Protein AF-0000000083568226 (afdb_homodimer)

Secondary structure (DSSP, 8-state):
--HHHHHHHHHHHHHHHHSEEEHHHHHHHTT--GGGHHHHHHHHHHHHHTTSEE-SSTT--EEEE-HHHHHHB---HHHHHHHH-/--HHHHHHHHHHHHHHHHSEEEHHHHHHHTT--GGGHHHHHHHHHHHHHTTSEE-SSTT--EEEE-HHHHHHB---HHHHHHHT-

Solvent-accessible surface area (backbone atoms only — not comparable to full-atom values): 9226 Å² total; per-residue (Å²): 132,54,70,66,59,51,48,55,52,49,51,55,50,38,38,47,71,43,21,37,48,39,67,65,56,50,31,59,74,65,71,52,56,80,88,49,44,64,60,52,51,53,50,50,49,45,39,30,75,68,24,40,28,34,54,92,41,94,82,48,65,50,40,28,64,12,71,46,28,61,63,45,35,44,54,51,69,66,33,51,56,58,44,70,106,133,54,70,65,58,51,47,54,52,49,52,54,51,38,38,46,71,43,22,35,48,40,68,65,57,52,30,60,74,66,69,53,56,79,89,48,44,62,59,53,52,52,50,53,48,43,38,30,75,69,23,40,27,32,53,93,42,94,82,49,65,48,39,28,64,12,71,45,29,60,63,45,34,44,52,52,68,66,33,51,58,59,44,72,108

Organism: NCBI:txid148449

Foldseek 3Di:
DDPLVL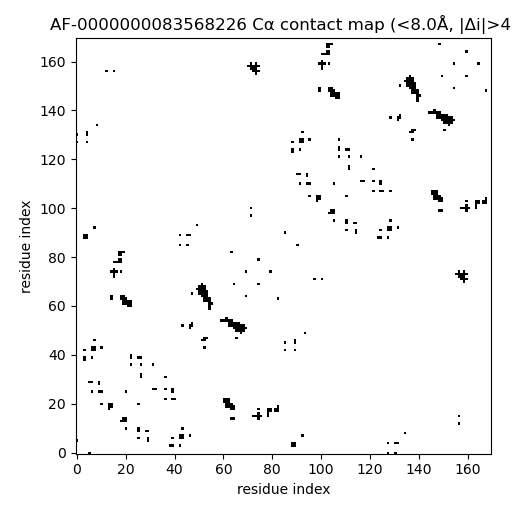LVVLVLVCCQVQQKDFLVVSCVVVVHDPVCSVVSVVSVVVCVVVFQWDDPDPPGRMIGGGPVVVVPPDHDPVSNVRSVD/DDPLVLLVVLVLVCCQVQQKDFLVVSCVVVVHDPVCSVVSVVSVVVCVVVFQWDDPDPPDRMIGGGPVVVVPPDHDPVSNVRSVD

InterPro domains:
  IPR005650 BlaI transcriptional regulatory family [PF03965] (12-59)
  IPR036388 Winged helix-like DNA-binding domain superfamily [G3DSA:1.10.10.10] (3-74)
  IPR036390 Winged helix DNA-binding domain superfamily [SSF46785] (13-73)

Nearest PDB structures (foldseek):
  1xmk-assembly1_A  TM=7.631E-01  e=4.295E-03  Homo sapiens
  4evi-assembly1_B  TM=6.417E-01  e=1.244E-02  Linum nodiflorum
  4evi-assembly1_A  TM=6.409E-01  e=1.981E-02  Linum nodiflorum
  1ub9-assembly1_A-2  TM=6.155E-01  e=2.585E-02  Pyrococcus horikoshii OT3
  7t8l-assembly1_B  TM=5.443E-01  e=1.069E+00  Acinetobacter sp. NEB 394

Radius of gyration: 15.69 Å; Cα contacts (8 Å, |Δi|>4): 252; chains: 2; bounding box: 35×37×38 Å

Sequence (170 aa):
MTMRDQIWNAALEQLVAKGKFKAAEVMDELDLSERQRQTVRRTLRQLEEQGWLSRESKQSGIWRLGKKGRMLLNVSEDTIDESREMTMRDQIWNAALEQLVAKGKFKAAEVMDELDLSERQRQTVRRTLRQLEEQGWLSRESKQSGIWRLGKKGRMLLNVSEDTIDESRE

Structure (mmCIF, N/CA/C/O backbone):
data_AF-0000000083568226-model_v1
#
loop_
_entity.id
_entity.type
_entity.pdbx_description
1 polymer 'Penicillinase repressor'
#
loop_
_atom_site.group_PDB
_atom_site.id
_atom_site.type_symbol
_atom_site.label_atom_id
_atom_site.label_alt_id
_atom_site.label_comp_id
_atom_site.label_asym_id
_atom_site.label_entity_id
_atom_site.label_seq_id
_atom_site.pdbx_PDB_ins_code
_atom_site.Cartn_x
_atom_site.Cartn_y
_atom_site.Cartn_z
_atom_site.occupancy
_atom_site.B_iso_or_equiv
_atom_site.auth_seq_id
_atom_site.auth_comp_id
_atom_site.auth_asym_id
_atom_site.auth_atom_id
_atom_site.pdbx_PDB_model_num
ATOM 1 N N . MET A 1 1 ? -11.18 -1.433 9.531 1 80.62 1 MET A N 1
ATOM 2 C CA . MET A 1 1 ? -10.305 -1.96 8.484 1 80.62 1 MET A CA 1
ATOM 3 C C . MET A 1 1 ? -11.109 -2.738 7.445 1 80.62 1 MET A C 1
ATOM 5 O O . MET A 1 1 ? -11.992 -3.52 7.797 1 80.62 1 MET A O 1
ATOM 9 N N . THR A 1 2 ? -10.766 -2.391 6.09 1 91.38 2 THR A N 1
ATOM 10 C CA . THR A 1 2 ? -11.5 -3.07 5.031 1 91.38 2 THR A CA 1
ATOM 11 C C . THR A 1 2 ? -10.672 -4.211 4.445 1 91.38 2 THR A C 1
ATOM 13 O O . THR A 1 2 ? -9.469 -4.301 4.688 1 91.38 2 THR A O 1
ATOM 16 N N . MET A 1 3 ? -11.367 -5.051 3.75 1 93.75 3 MET A N 1
ATOM 17 C CA . MET A 1 3 ? -10.695 -6.164 3.088 1 93.75 3 MET A CA 1
ATOM 18 C C . MET A 1 3 ? -9.648 -5.66 2.096 1 93.75 3 MET A C 1
ATOM 20 O O . MET A 1 3 ? -8.555 -6.223 2.002 1 93.75 3 MET A O 1
ATOM 24 N N . ARG A 1 4 ? -9.992 -4.629 1.415 1 95 4 ARG A N 1
ATOM 25 C CA . ARG A 1 4 ? -9.062 -4.082 0.427 1 95 4 ARG A CA 1
ATOM 26 C C . ARG A 1 4 ? -7.789 -3.578 1.092 1 95 4 ARG A C 1
ATOM 28 O O . ARG A 1 4 ? -6.691 -3.771 0.565 1 95 4 ARG A O 1
ATOM 35 N N . ASP A 1 5 ? -7.922 -2.967 2.223 1 96.25 5 ASP A N 1
ATOM 36 C CA . ASP A 1 5 ? -6.746 -2.533 2.971 1 96.25 5 ASP A CA 1
ATOM 37 C C . ASP A 1 5 ? -5.859 -3.721 3.336 1 96.25 5 ASP A C 1
ATOM 39 O O . ASP A 1 5 ? -4.629 -3.629 3.266 1 96.25 5 ASP A O 1
ATOM 43 N N . GLN A 1 6 ? -6.5 -4.773 3.742 1 97.69 6 GLN A N 1
ATOM 44 C CA . GLN A 1 6 ? -5.762 -5.977 4.117 1 97.69 6 GLN A CA 1
ATOM 45 C C . GLN A 1 6 ? -5.055 -6.59 2.912 1 97.69 6 GLN A C 1
ATOM 47 O O . GLN A 1 6 ? -3.938 -7.094 3.031 1 97.69 6 GLN A O 1
ATOM 52 N N . ILE A 1 7 ? -5.688 -6.527 1.825 1 98 7 ILE A N 1
ATOM 53 C CA . ILE A 1 7 ? -5.113 -7.078 0.603 1 98 7 ILE A CA 1
ATOM 54 C C . ILE A 1 7 ? -3.902 -6.25 0.182 1 98 7 ILE A C 1
ATOM 56 O O . ILE A 1 7 ? -2.855 -6.801 -0.166 1 98 7 ILE A O 1
ATOM 60 N N . TRP A 1 8 ? -4.004 -4.918 0.186 1 98.44 8 TRP A N 1
ATOM 61 C CA . TRP A 1 8 ? -2.863 -4.047 -0.074 1 98.44 8 TRP A CA 1
ATOM 62 C C . TRP A 1 8 ? -1.68 -4.414 0.814 1 98.44 8 TRP A C 1
ATOM 64 O O . TRP A 1 8 ? -0.566 -4.617 0.323 1 98.44 8 TRP A O 1
ATOM 74 N N . ASN A 1 9 ? -1.97 -4.547 2.088 1 98.38 9 ASN A N 1
ATOM 75 C CA . ASN A 1 9 ? -0.94 -4.863 3.072 1 98.38 9 ASN A CA 1
ATOM 76 C C . ASN A 1 9 ? -0.261 -6.195 2.764 1 98.38 9 ASN A C 1
ATOM 78 O O . ASN A 1 9 ? 0.966 -6.266 2.686 1 98.38 9 ASN A O 1
ATOM 82 N N . ALA A 1 10 ? -1.038 -7.191 2.584 1 98.62 10 ALA A N 1
ATOM 83 C CA . ALA A 1 10 ? -0.518 -8.539 2.348 1 98.62 10 ALA A CA 1
ATOM 84 C C . ALA A 1 10 ? 0.265 -8.602 1.04 1 98.62 10 ALA A C 1
ATOM 86 O O . ALA A 1 10 ? 1.327 -9.227 0.976 1 98.62 10 ALA A O 1
ATOM 87 N N . ALA A 1 11 ? -0.25 -7.949 -0.002 1 98.62 11 ALA A N 1
ATOM 88 C CA . ALA A 1 11 ? 0.388 -7.98 -1.315 1 98.62 11 ALA A CA 1
ATOM 89 C C . ALA A 1 11 ? 1.779 -7.355 -1.263 1 98.62 11 ALA A C 1
ATOM 91 O O . ALA A 1 11 ? 2.746 -7.938 -1.761 1 98.62 11 ALA A O 1
ATOM 92 N N . LEU A 1 12 ? 1.874 -6.176 -0.606 1 98.69 12 LEU A N 1
ATOM 93 C CA . LEU A 1 12 ? 3.154 -5.473 -0.562 1 98.69 12 LEU A CA 1
ATOM 94 C C . LEU A 1 12 ? 4.148 -6.215 0.325 1 98.69 12 LEU A C 1
ATOM 96 O O . LEU A 1 12 ? 5.344 -6.25 0.029 1 98.69 12 LEU A O 1
ATOM 100 N N . GLU A 1 13 ? 3.633 -6.844 1.376 1 98.5 13 GLU A N 1
ATOM 101 C CA . GLU A 1 13 ? 4.492 -7.672 2.219 1 98.5 13 GLU A CA 1
ATOM 102 C C . GLU A 1 13 ? 5.062 -8.852 1.438 1 98.5 13 GLU A C 1
ATOM 104 O O . GLU A 1 13 ? 6.258 -9.141 1.529 1 98.5 13 GLU A O 1
ATOM 109 N N . GLN A 1 14 ? 4.246 -9.5 0.68 1 98 14 GLN A N 1
ATOM 110 C CA . GLN A 1 14 ? 4.684 -10.648 -0.104 1 98 14 GLN A CA 1
ATOM 111 C C . GLN A 1 14 ? 5.691 -10.234 -1.173 1 98 14 GLN A C 1
ATOM 113 O O . GLN A 1 14 ? 6.652 -10.961 -1.441 1 98 14 GLN A O 1
ATOM 118 N N . LEU A 1 15 ? 5.441 -9.109 -1.78 1 97.69 15 LEU A N 1
ATOM 119 C CA . LEU A 1 15 ? 6.348 -8.617 -2.814 1 97.69 15 LEU A CA 1
ATOM 120 C C . LEU A 1 15 ? 7.75 -8.414 -2.252 1 97.69 15 LEU A C 1
ATOM 122 O O . LEU A 1 15 ? 8.742 -8.781 -2.889 1 97.69 15 LEU A O 1
ATOM 126 N N . VAL A 1 16 ? 7.797 -7.84 -1.112 1 98.12 16 VAL A N 1
ATOM 127 C CA . VAL A 1 16 ? 9.102 -7.559 -0.513 1 98.12 16 VAL A CA 1
ATOM 128 C C . VAL A 1 16 ? 9.758 -8.867 -0.075 1 98.12 16 VAL A C 1
ATOM 130 O O . VAL A 1 16 ? 10.969 -9.047 -0.255 1 98.12 16 VAL A O 1
ATOM 133 N N . ALA A 1 17 ? 9.008 -9.734 0.447 1 97.38 17 ALA A N 1
ATOM 134 C CA . ALA A 1 17 ? 9.539 -10.969 1.016 1 97.38 17 ALA A CA 1
ATOM 135 C C . ALA A 1 17 ? 9.977 -11.938 -0.082 1 97.38 17 ALA A C 1
ATOM 137 O O . ALA A 1 17 ? 11.008 -12.602 0.04 1 97.38 17 ALA A O 1
ATOM 138 N N . LYS A 1 18 ? 9.195 -11.992 -1.183 1 97 18 LYS A N 1
ATOM 139 C CA . LYS A 1 18 ? 9.398 -13.094 -2.125 1 97 18 LYS A CA 1
ATOM 140 C C . LYS A 1 18 ? 9.57 -12.57 -3.549 1 97 18 LYS A C 1
ATOM 142 O O . LYS A 1 18 ? 10.016 -13.305 -4.434 1 97 18 LYS A O 1
ATOM 147 N N . GLY A 1 19 ? 9.18 -11.352 -3.787 1 97.38 19 GLY A N 1
ATOM 148 C CA . GLY A 1 19 ? 9.305 -10.758 -5.105 1 97.38 19 GLY A CA 1
ATOM 149 C C . GLY A 1 19 ? 8.211 -11.188 -6.062 1 97.38 19 GLY A C 1
ATOM 150 O O . GLY A 1 19 ? 8.094 -10.641 -7.164 1 97.38 19 GLY A O 1
ATOM 151 N N . LYS A 1 20 ? 7.449 -12.133 -5.645 1 97.75 20 LYS A N 1
ATOM 152 C CA . LYS A 1 20 ? 6.324 -12.641 -6.43 1 97.75 20 LYS A CA 1
ATOM 153 C C . LYS A 1 20 ? 5.32 -13.375 -5.543 1 97.75 20 LYS A C 1
ATOM 155 O O . LYS A 1 20 ? 5.645 -13.766 -4.422 1 97.75 20 LYS A O 1
ATOM 160 N N . PHE A 1 21 ? 4.074 -13.5 -6 1 98.25 21 PHE A N 1
ATOM 161 C CA . PHE A 1 21 ? 3.076 -14.25 -5.25 1 98.25 21 PHE A CA 1
ATOM 162 C C . PHE A 1 21 ? 1.865 -14.562 -6.121 1 98.25 21 PHE A C 1
ATOM 164 O O . PHE A 1 21 ? 1.723 -14.008 -7.215 1 98.25 21 PHE A O 1
ATOM 171 N N . LYS A 1 22 ? 1.084 -15.406 -5.648 1 98.12 22 LYS A N 1
ATOM 172 C CA . LYS A 1 22 ? -0.207 -15.711 -6.258 1 98.12 22 LYS A CA 1
ATOM 173 C C . LYS A 1 22 ? -1.356 -15.195 -5.402 1 98.12 22 LYS A C 1
ATOM 175 O O . LYS A 1 22 ? -1.224 -15.078 -4.18 1 98.12 22 LYS A O 1
ATOM 180 N N . ALA A 1 23 ? -2.486 -14.977 -6.105 1 97.94 23 ALA A N 1
ATOM 181 C CA . ALA A 1 23 ? -3.672 -14.516 -5.391 1 97.94 23 ALA A CA 1
ATOM 182 C C . ALA A 1 23 ? -4.051 -15.477 -4.27 1 97.94 23 ALA A C 1
ATOM 184 O O . ALA A 1 23 ? -4.5 -15.055 -3.203 1 97.94 23 ALA A O 1
ATOM 185 N N . ALA A 1 24 ? -3.838 -16.703 -4.492 1 97.5 24 ALA A N 1
ATOM 186 C CA . ALA A 1 24 ? -4.191 -17.734 -3.52 1 97.5 24 ALA A CA 1
ATOM 187 C C . ALA A 1 24 ? -3.4 -17.562 -2.225 1 97.5 24 ALA A C 1
ATOM 189 O O . ALA A 1 24 ? -3.906 -17.844 -1.138 1 97.5 24 ALA A O 1
ATOM 190 N N . GLU A 1 25 ? -2.188 -17.125 -2.291 1 97.81 25 GLU A N 1
ATOM 191 C CA . GLU A 1 25 ? -1.357 -16.922 -1.107 1 97.81 25 GLU A CA 1
ATOM 192 C C . GLU A 1 25 ? -1.874 -15.773 -0.255 1 97.81 25 GLU A C 1
ATOM 194 O O . GLU A 1 25 ? -1.818 -15.828 0.975 1 97.81 25 GLU A O 1
ATOM 199 N N . VAL A 1 26 ? -2.342 -14.75 -0.958 1 98.12 26 VAL A N 1
ATOM 200 C CA . VAL A 1 26 ? -2.963 -13.641 -0.247 1 98.12 26 VAL A CA 1
ATOM 201 C C . VAL A 1 26 ? -4.242 -14.109 0.438 1 98.12 26 VAL A C 1
ATOM 203 O O . VAL A 1 26 ? -4.5 -13.766 1.593 1 98.12 26 VAL A O 1
ATOM 206 N N . MET A 1 27 ? -5.004 -14.906 -0.262 1 98.19 27 MET A N 1
ATOM 207 C CA . MET A 1 27 ? -6.242 -15.445 0.293 1 98.19 27 MET A CA 1
ATOM 208 C C . MET A 1 27 ? -5.961 -16.297 1.525 1 98.19 27 MET A C 1
ATOM 210 O O . MET A 1 27 ? -6.664 -16.188 2.533 1 98.19 27 MET A O 1
ATOM 214 N N . ASP A 1 28 ? -4.98 -17.094 1.459 1 97.94 28 ASP A N 1
ATOM 215 C CA . ASP A 1 28 ? -4.602 -17.969 2.572 1 97.94 28 ASP A CA 1
ATOM 216 C C . ASP A 1 28 ? -4.137 -17.141 3.773 1 97.94 28 ASP A C 1
ATOM 218 O O . ASP A 1 28 ? -4.559 -17.391 4.906 1 97.94 28 ASP A O 1
ATOM 222 N N . GLU A 1 29 ? -3.305 -16.203 3.473 1 97.25 29 GLU A N 1
ATOM 223 C CA . GLU A 1 29 ? -2.775 -15.352 4.531 1 97.25 29 GLU A CA 1
ATOM 224 C C . GLU A 1 29 ? -3.896 -14.633 5.281 1 97.25 29 GLU A C 1
ATOM 226 O O . GLU A 1 29 ? -3.824 -14.453 6.496 1 97.25 29 GLU A O 1
ATOM 231 N N . LEU A 1 30 ? -4.914 -14.281 4.562 1 97.75 30 LEU A N 1
ATOM 232 C CA . LEU A 1 30 ? -5.988 -13.484 5.145 1 97.75 30 LEU A CA 1
ATOM 233 C C . LEU A 1 30 ? -7.172 -14.359 5.531 1 97.75 30 LEU A C 1
ATOM 235 O O . LEU A 1 30 ? -8.219 -13.859 5.938 1 97.75 30 LEU A O 1
ATOM 239 N N . ASP A 1 31 ? -7.012 -15.641 5.398 1 97.44 31 ASP A N 1
ATOM 240 C CA . ASP A 1 31 ? -8.062 -16.609 5.715 1 97.44 31 ASP A CA 1
ATOM 241 C C . ASP A 1 31 ? -9.359 -16.25 5 1 97.44 31 ASP A C 1
ATOM 243 O O . ASP A 1 31 ? -10.414 -16.156 5.629 1 97.44 31 ASP A O 1
ATOM 247 N N . LEU A 1 32 ? -9.227 -16 3.725 1 97.31 32 LEU A N 1
ATOM 248 C CA . LEU A 1 32 ? -10.383 -15.648 2.908 1 97.31 32 LEU A CA 1
ATOM 249 C C . LEU A 1 32 ? -10.922 -16.875 2.182 1 97.31 32 LEU A C 1
ATOM 251 O O . LEU A 1 32 ? -10.156 -17.781 1.818 1 97.31 32 LEU A O 1
ATOM 255 N N . SER A 1 33 ? -12.195 -16.812 1.951 1 95.56 33 SER A N 1
ATOM 256 C CA . SER A 1 33 ? -12.828 -17.906 1.226 1 95.56 33 SER A CA 1
ATOM 257 C C . SER A 1 33 ? -12.828 -17.656 -0.277 1 95.56 33 SER A C 1
ATOM 259 O O . SER A 1 33 ? -12.531 -16.547 -0.722 1 95.56 33 SER A O 1
ATOM 261 N N . GLU A 1 34 ? -13.25 -18.672 -1.006 1 94.5 34 GLU A N 1
ATOM 262 C CA . GLU A 1 34 ? -13.266 -18.578 -2.463 1 94.5 34 GLU A CA 1
ATOM 263 C C . GLU A 1 34 ? -14.258 -17.531 -2.943 1 94.5 34 GLU A C 1
ATOM 265 O O . GLU A 1 34 ? -14.094 -16.953 -4.02 1 94.5 34 GLU A O 1
ATOM 270 N N . ARG A 1 35 ? -15.188 -17.312 -2.092 1 95.5 35 ARG A N 1
ATOM 271 C CA . ARG A 1 35 ? -16.203 -16.312 -2.443 1 95.5 35 ARG A CA 1
ATOM 272 C C . ARG A 1 35 ? -15.586 -14.914 -2.514 1 95.5 35 ARG A C 1
ATOM 274 O O . ARG A 1 35 ? -16.125 -14.031 -3.193 1 95.5 35 ARG A O 1
ATOM 281 N N . GLN A 1 36 ? -14.438 -14.672 -1.938 1 97.12 36 GLN A N 1
ATOM 282 C CA . GLN A 1 36 ? -13.82 -13.352 -1.858 1 97.12 36 GLN A CA 1
ATOM 283 C C . GLN A 1 36 ? -12.688 -13.211 -2.871 1 97.12 36 GLN A C 1
ATOM 285 O O . GLN A 1 36 ? -12.031 -12.172 -2.934 1 97.12 36 GLN A O 1
ATOM 290 N N . ARG A 1 37 ? -12.547 -14.219 -3.674 1 96.62 37 ARG A N 1
ATOM 291 C CA . ARG A 1 37 ? -11.445 -14.266 -4.633 1 96.62 37 ARG A CA 1
ATOM 292 C C . ARG A 1 37 ? -11.547 -13.117 -5.633 1 96.62 37 ARG A C 1
ATOM 294 O O . ARG A 1 37 ? -10.531 -12.531 -6.02 1 96.62 37 ARG A O 1
ATOM 301 N N . GLN A 1 38 ? -12.695 -12.828 -6.051 1 95.69 38 GLN A N 1
ATOM 302 C CA . GLN A 1 38 ? -12.859 -11.766 -7.039 1 95.69 38 GLN A CA 1
ATOM 303 C C . GLN A 1 38 ? -12.445 -10.414 -6.473 1 95.69 38 GLN A C 1
ATOM 305 O O . GLN A 1 38 ? -11.891 -9.578 -7.188 1 95.69 38 GLN A O 1
ATOM 310 N N . THR A 1 39 ? -12.758 -10.188 -5.211 1 95.69 39 THR A N 1
ATOM 311 C CA . THR A 1 39 ? -12.336 -8.953 -4.57 1 95.69 39 THR A CA 1
ATOM 312 C C . THR A 1 39 ? -10.812 -8.867 -4.508 1 95.69 39 THR A C 1
ATOM 314 O O . THR A 1 39 ? -10.234 -7.816 -4.77 1 95.69 39 THR A O 1
ATOM 317 N N . VAL A 1 40 ? -10.188 -9.984 -4.207 1 97.75 40 VAL A N 1
ATOM 318 C CA . VAL A 1 40 ? -8.727 -10.039 -4.16 1 97.75 40 VAL A CA 1
ATOM 319 C C . VAL A 1 40 ? -8.156 -9.719 -5.539 1 97.75 40 VAL A C 1
ATOM 321 O O . VAL A 1 40 ? -7.305 -8.836 -5.676 1 97.75 40 VAL A O 1
ATOM 324 N N . ARG A 1 41 ? -8.688 -10.32 -6.5 1 97.12 41 ARG A N 1
ATOM 325 C CA . ARG A 1 41 ? -8.172 -10.141 -7.852 1 97.12 41 ARG A CA 1
ATOM 326 C C . ARG A 1 41 ? -8.383 -8.711 -8.336 1 97.12 41 ARG A C 1
ATOM 328 O O . ARG A 1 41 ? -7.508 -8.133 -8.984 1 97.12 41 ARG A O 1
ATOM 335 N N . ARG A 1 42 ? -9.508 -8.172 -8.039 1 96.75 42 ARG A N 1
ATOM 336 C CA . ARG A 1 42 ? -9.781 -6.797 -8.438 1 96.75 42 ARG A CA 1
ATOM 337 C C . ARG A 1 42 ? -8.82 -5.828 -7.758 1 96.75 42 ARG A C 1
ATOM 339 O O . ARG A 1 42 ? -8.359 -4.867 -8.375 1 96.75 42 ARG A O 1
ATOM 346 N N . THR A 1 43 ? -8.609 -6.07 -6.516 1 97.62 43 THR A N 1
ATOM 347 C CA . THR A 1 43 ? -7.688 -5.203 -5.793 1 97.62 43 THR A CA 1
ATOM 348 C C . THR A 1 43 ? -6.273 -5.332 -6.352 1 97.62 43 THR A C 1
ATOM 350 O O . THR A 1 43 ? -5.59 -4.328 -6.555 1 97.62 43 THR A O 1
ATOM 353 N N . LEU A 1 44 ? -5.852 -6.539 -6.645 1 98.44 44 LEU A N 1
ATOM 354 C CA . LEU A 1 44 ? -4.523 -6.766 -7.199 1 98.44 44 LEU A CA 1
ATOM 355 C C . LEU A 1 44 ? -4.395 -6.125 -8.578 1 98.44 44 LEU A C 1
ATOM 357 O O . LEU A 1 44 ? -3.326 -5.617 -8.938 1 98.44 44 LEU A O 1
ATOM 361 N N . ARG A 1 45 ? -5.422 -6.117 -9.305 1 97.5 45 ARG A N 1
ATOM 362 C CA . ARG A 1 45 ? -5.402 -5.453 -10.609 1 97.5 45 ARG A CA 1
ATOM 363 C C . ARG A 1 45 ? -5.25 -3.945 -10.453 1 97.5 45 ARG A C 1
ATOM 365 O O . ARG A 1 45 ? -4.613 -3.293 -11.281 1 97.5 45 ARG A O 1
ATOM 372 N N . GLN A 1 46 ? -5.832 -3.406 -9.414 1 97.69 46 GLN A N 1
ATOM 373 C CA . GLN A 1 46 ? -5.656 -1.983 -9.141 1 97.69 46 GLN A CA 1
ATOM 374 C C . GLN A 1 46 ? -4.211 -1.671 -8.766 1 97.69 46 GLN A C 1
ATOM 376 O O . GLN A 1 46 ? -3.652 -0.666 -9.211 1 97.69 46 GLN A O 1
ATOM 381 N N . LEU A 1 47 ? -3.645 -2.547 -7.98 1 98.5 47 LEU A N 1
ATOM 382 C CA . LEU A 1 47 ? -2.229 -2.41 -7.664 1 98.5 47 LEU A CA 1
ATOM 383 C C . LEU A 1 47 ? -1.378 -2.475 -8.93 1 98.5 47 LEU A C 1
ATOM 385 O O . LEU A 1 47 ? -0.38 -1.759 -9.047 1 98.5 47 LEU A O 1
ATOM 389 N N . GLU A 1 48 ? -1.781 -3.318 -9.82 1 98.31 48 GLU A N 1
ATOM 390 C CA . GLU A 1 48 ? -1.081 -3.436 -11.094 1 98.31 48 GLU A CA 1
ATOM 391 C C . GLU A 1 48 ? -1.215 -2.158 -11.922 1 98.31 48 GLU A C 1
ATOM 393 O O . GLU A 1 48 ? -0.232 -1.671 -12.484 1 98.31 48 GLU A O 1
ATOM 398 N N . GLU A 1 49 ? -2.381 -1.645 -11.992 1 97.38 49 GLU A N 1
ATOM 399 C CA . GLU A 1 49 ? -2.639 -0.419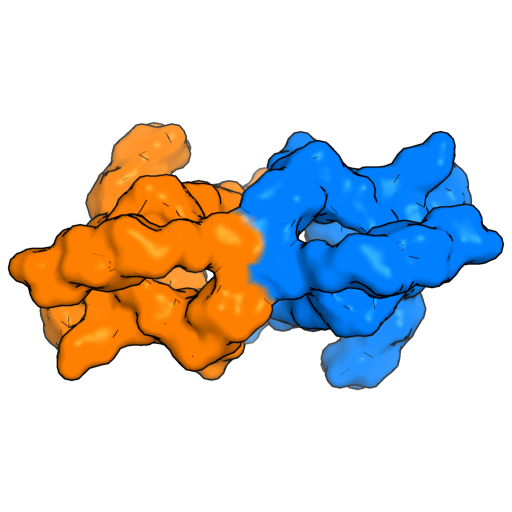 -12.742 1 97.38 49 GLU A CA 1
ATOM 400 C C . GLU A 1 49 ? -1.823 0.747 -12.188 1 97.38 49 GLU A C 1
ATOM 402 O O . GLU A 1 49 ? -1.411 1.634 -12.938 1 97.38 49 GLU A O 1
ATOM 407 N N . GLN A 1 50 ? -1.562 0.695 -10.938 1 97.56 50 GLN A N 1
ATOM 408 C CA . GLN A 1 50 ? -0.826 1.776 -10.297 1 97.56 50 GLN A CA 1
ATOM 409 C C . GLN A 1 50 ? 0.677 1.512 -10.32 1 97.56 50 GLN A C 1
ATOM 411 O O . GLN A 1 50 ? 1.459 2.289 -9.766 1 97.56 50 GLN A O 1
ATOM 416 N N . GLY A 1 51 ? 1.088 0.383 -10.828 1 98.12 51 GLY A N 1
ATOM 417 C CA . GLY A 1 51 ? 2.492 0.14 -11.117 1 98.12 51 GLY A CA 1
ATOM 418 C C . GLY A 1 51 ? 3.197 -0.656 -10.039 1 98.12 51 GLY A C 1
ATOM 419 O O . GLY A 1 51 ? 4.395 -0.937 -10.148 1 98.12 51 GLY A O 1
ATOM 420 N N . TRP A 1 52 ? 2.424 -1.033 -8.992 1 98.69 52 TRP A N 1
ATOM 421 C CA . TRP A 1 52 ? 3.041 -1.77 -7.895 1 98.69 52 TRP A CA 1
ATOM 422 C C . TRP A 1 52 ? 3.326 -3.213 -8.297 1 98.69 52 TRP A C 1
ATOM 424 O O . TRP A 1 52 ? 4.324 -3.797 -7.871 1 98.69 52 TRP A O 1
ATOM 434 N N . LEU A 1 53 ? 2.428 -3.752 -9.047 1 98.44 53 LEU A N 1
ATOM 435 C CA . LEU A 1 53 ? 2.521 -5.137 -9.5 1 98.44 53 LEU A CA 1
ATOM 436 C C . LEU A 1 53 ? 2.656 -5.203 -11.023 1 98.44 53 LEU A C 1
ATOM 438 O O . LEU A 1 53 ? 2.314 -4.246 -11.719 1 98.44 53 LEU A O 1
ATOM 442 N N . SER A 1 54 ? 3.139 -6.297 -11.438 1 97.44 54 SER A N 1
ATOM 443 C CA . SER A 1 54 ? 3.143 -6.664 -12.852 1 97.44 54 SER A CA 1
ATOM 444 C C . SER A 1 54 ? 2.92 -8.156 -13.031 1 97.44 54 SER A C 1
ATOM 446 O O . SER A 1 54 ? 3.074 -8.938 -12.086 1 97.44 54 SER A O 1
ATOM 448 N N . ARG A 1 55 ? 2.523 -8.508 -14.227 1 96.5 55 ARG A N 1
ATOM 449 C CA . ARG A 1 55 ? 2.383 -9.898 -14.648 1 96.5 55 ARG A CA 1
ATOM 450 C C . ARG A 1 55 ? 2.945 -10.102 -16.047 1 96.5 55 ARG A C 1
ATOM 452 O O . ARG A 1 55 ? 2.969 -9.172 -16.859 1 96.5 55 ARG A O 1
ATOM 459 N N . GLU A 1 56 ? 3.334 -11.344 -16.281 1 94.31 56 GLU A N 1
ATOM 460 C CA . GLU A 1 56 ? 3.865 -11.664 -17.609 1 94.31 56 GLU A CA 1
ATOM 461 C C . GLU A 1 56 ? 2.795 -11.5 -18.688 1 94.31 56 GLU A C 1
ATOM 463 O O . GLU A 1 56 ? 3.094 -11.078 -19.812 1 94.31 56 GLU A O 1
ATOM 468 N N . SER A 1 57 ? 1.583 -11.852 -18.312 1 94 57 SER A N 1
ATOM 469 C CA . SER A 1 57 ? 0.41 -11.695 -19.172 1 94 57 SER A CA 1
ATOM 470 C C . SER A 1 57 ? -0.858 -11.531 -18.344 1 94 57 SER A C 1
ATOM 472 O O . SER A 1 57 ? -0.85 -11.758 -17.125 1 94 57 SER A O 1
ATOM 474 N N . LYS A 1 58 ? -1.886 -11.164 -19 1 92.25 58 LYS A N 1
ATOM 475 C CA . LYS A 1 58 ? -3.156 -10.992 -18.297 1 92.25 58 LYS A CA 1
ATOM 476 C C . LYS A 1 58 ? -3.639 -12.312 -17.703 1 92.25 58 LYS A C 1
ATOM 478 O O . LYS A 1 58 ? -4.406 -12.32 -16.734 1 92.25 58 LYS A O 1
ATOM 483 N N . GLN A 1 59 ? -3.189 -13.43 -18.328 1 93.06 59 GLN A N 1
ATOM 484 C CA . GLN A 1 59 ? -3.623 -14.75 -17.891 1 93.06 59 GLN A CA 1
ATOM 485 C C . GLN A 1 59 ? -2.715 -15.297 -16.797 1 93.06 59 GLN A C 1
ATOM 487 O O . GLN A 1 59 ? -3.049 -16.281 -16.141 1 93.06 59 GLN A O 1
ATOM 492 N N . SER A 1 60 ? -1.604 -14.648 -16.625 1 94.06 60 SER A N 1
ATOM 493 C CA . SER A 1 60 ? -0.658 -15.117 -15.617 1 94.06 60 SER A CA 1
ATOM 494 C C . SER A 1 60 ? -1.254 -15.023 -14.219 1 94.06 60 SER A C 1
ATOM 496 O O . SER A 1 60 ? -1.892 -14.023 -13.867 1 94.06 60 SER A O 1
ATOM 498 N N . GLY A 1 61 ? -1.082 -16.016 -13.406 1 94.69 61 GLY A N 1
ATOM 499 C CA . GLY A 1 61 ? -1.535 -16.031 -12.023 1 94.69 61 GLY A CA 1
ATOM 500 C C . GLY A 1 61 ? -0.482 -15.539 -11.039 1 94.69 61 GLY A C 1
ATOM 501 O O . GLY A 1 61 ? -0.721 -15.5 -9.836 1 94.69 61 GLY A O 1
ATOM 502 N N . ILE A 1 62 ? 0.671 -15.195 -11.594 1 97.25 62 ILE A N 1
ATOM 503 C CA . ILE A 1 62 ? 1.781 -14.773 -10.742 1 97.25 62 ILE A CA 1
ATOM 504 C C . ILE A 1 62 ? 1.953 -13.258 -10.844 1 97.25 62 ILE A C 1
ATOM 506 O O . ILE A 1 62 ? 2.135 -12.711 -11.93 1 97.25 62 ILE A O 1
ATOM 510 N N . TRP A 1 63 ? 1.917 -12.648 -9.719 1 98.06 63 TRP A N 1
ATOM 511 C CA . TRP A 1 63 ? 2.148 -11.219 -9.586 1 98.06 63 TRP A CA 1
ATOM 512 C C . TRP A 1 63 ? 3.588 -10.93 -9.172 1 98.06 63 TRP A C 1
ATOM 514 O O . TRP A 1 63 ? 4.125 -11.594 -8.281 1 98.06 63 TRP A O 1
ATOM 524 N N . ARG A 1 64 ? 4.145 -9.977 -9.82 1 97.94 64 ARG A N 1
ATOM 525 C CA . ARG A 1 64 ? 5.531 -9.602 -9.562 1 97.94 64 ARG A CA 1
ATOM 526 C C . ARG A 1 64 ? 5.66 -8.094 -9.352 1 97.94 64 ARG A C 1
ATOM 528 O O . ARG A 1 64 ? 4.672 -7.363 -9.453 1 97.94 64 ARG A O 1
ATOM 535 N N . LEU A 1 65 ? 6.902 -7.754 -9.109 1 97.62 65 LEU A N 1
ATOM 536 C CA . LEU A 1 65 ? 7.168 -6.328 -8.938 1 97.62 65 LEU A CA 1
ATOM 537 C C . LEU A 1 65 ? 6.871 -5.559 -10.219 1 97.62 65 LEU A C 1
ATOM 539 O O . LEU A 1 65 ? 7.379 -5.906 -11.289 1 97.62 65 LEU A O 1
ATOM 543 N N . GLY A 1 66 ? 6.074 -4.594 -10.062 1 97.44 66 GLY A N 1
ATOM 544 C CA . GLY A 1 66 ? 5.953 -3.607 -11.125 1 97.44 66 GLY A CA 1
ATOM 545 C C . GLY A 1 66 ? 7.008 -2.52 -11.055 1 97.44 66 GLY A C 1
ATOM 546 O O . GLY A 1 66 ? 7.887 -2.557 -10.195 1 97.44 66 GLY A O 1
ATOM 547 N N . LYS A 1 67 ? 6.926 -1.554 -11.992 1 97.25 67 LYS A N 1
ATOM 548 C CA . LYS A 1 67 ? 7.902 -0.469 -12.047 1 97.25 67 LYS A CA 1
ATOM 549 C C . LYS A 1 67 ? 7.93 0.309 -10.734 1 97.25 67 LYS A C 1
ATOM 551 O O . LYS A 1 67 ? 9 0.536 -10.164 1 97.25 67 LYS A O 1
ATOM 556 N N . LYS A 1 68 ? 6.773 0.697 -10.281 1 98.19 68 LYS A N 1
ATOM 557 C CA . LYS A 1 68 ? 6.68 1.453 -9.039 1 98.19 68 LYS A CA 1
ATOM 558 C C . LYS A 1 68 ? 7.125 0.608 -7.848 1 98.19 68 LYS A C 1
ATOM 560 O O . LYS A 1 68 ? 7.836 1.096 -6.961 1 98.19 68 LYS A O 1
ATOM 565 N N . GLY A 1 69 ? 6.633 -0.611 -7.816 1 97.94 69 GLY A N 1
ATOM 566 C CA . GLY A 1 69 ? 7.078 -1.51 -6.766 1 97.94 69 GLY A CA 1
ATOM 567 C C . GLY A 1 69 ? 8.594 -1.599 -6.656 1 97.94 69 GLY A C 1
ATOM 568 O O . GLY A 1 69 ? 9.141 -1.529 -5.555 1 97.94 69 GLY A O 1
ATOM 569 N N . ARG A 1 70 ? 9.242 -1.664 -7.762 1 96.38 70 ARG A N 1
ATOM 570 C CA . ARG A 1 70 ? 10.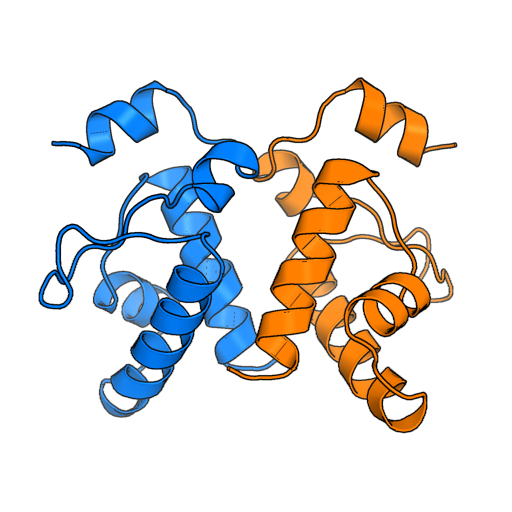703 -1.777 -7.797 1 96.38 70 ARG A CA 1
ATOM 571 C C . ARG A 1 70 ? 11.359 -0.506 -7.273 1 96.38 70 ARG A C 1
ATOM 573 O O . ARG A 1 70 ? 12.422 -0.564 -6.645 1 96.38 70 ARG A O 1
ATOM 580 N N . MET A 1 71 ? 10.758 0.535 -7.527 1 97 71 MET A N 1
ATOM 581 C CA . MET A 1 71 ? 11.336 1.827 -7.164 1 97 71 MET A CA 1
ATOM 582 C C . MET A 1 71 ? 11.086 2.143 -5.695 1 97 71 MET A C 1
ATOM 584 O O . MET A 1 71 ? 11.945 2.709 -5.02 1 97 71 MET A O 1
ATOM 588 N N . LEU A 1 72 ? 9.938 1.729 -5.23 1 98.38 72 LEU A N 1
ATOM 589 C CA . LEU A 1 72 ? 9.516 2.291 -3.953 1 98.38 72 LEU A CA 1
ATOM 590 C C . LEU A 1 72 ? 9.656 1.265 -2.834 1 98.38 72 LEU A C 1
ATOM 592 O O . LEU A 1 72 ? 9.664 1.623 -1.655 1 98.38 72 LEU A O 1
ATOM 596 N N . LEU A 1 73 ? 9.734 0.005 -3.137 1 98.5 73 LEU A N 1
ATOM 597 C CA . LEU A 1 73 ? 9.844 -1.021 -2.105 1 98.5 73 LEU A CA 1
ATOM 598 C C . LEU A 1 73 ? 11.305 -1.41 -1.875 1 98.5 73 LEU A C 1
ATOM 600 O O . LEU A 1 73 ? 12.102 -1.435 -2.816 1 98.5 73 LEU A O 1
ATOM 604 N N . ASN A 1 74 ? 11.562 -1.718 -0.684 1 97.19 74 ASN A N 1
ATOM 605 C CA . ASN A 1 74 ? 12.891 -2.188 -0.284 1 97.19 74 ASN A CA 1
ATOM 606 C C . ASN A 1 74 ? 13.055 -3.684 -0.534 1 97.19 74 ASN A C 1
ATOM 608 O O . ASN A 1 74 ? 13.07 -4.477 0.408 1 97.19 74 ASN A O 1
ATOM 612 N N . VAL A 1 75 ? 13.273 -4.023 -1.763 1 96.56 75 VAL A N 1
ATOM 613 C CA . VAL A 1 75 ? 13.422 -5.418 -2.162 1 96.56 75 VAL A CA 1
ATOM 614 C C . VAL A 1 75 ? 14.891 -5.703 -2.494 1 96.56 75 VAL A C 1
ATOM 616 O O . VAL A 1 75 ? 15.508 -4.973 -3.268 1 96.56 75 VAL A O 1
ATOM 619 N N . SER A 1 76 ? 15.406 -6.727 -1.869 1 95.44 76 SER A N 1
ATOM 620 C CA . SER A 1 76 ? 16.797 -7.055 -2.125 1 95.44 76 SER A CA 1
ATOM 621 C C . SER A 1 76 ? 17 -7.539 -3.555 1 95.44 76 SER A C 1
ATOM 623 O O . SER A 1 76 ? 16.078 -8.086 -4.168 1 95.44 76 SER A O 1
ATOM 625 N N . GLU A 1 77 ? 18.188 -7.379 -4.035 1 93.12 77 GLU A N 1
ATOM 626 C CA . GLU A 1 77 ? 18.516 -7.863 -5.371 1 93.12 77 GLU A CA 1
ATOM 627 C C . GLU A 1 77 ? 18.359 -9.383 -5.465 1 93.12 77 GLU A C 1
ATOM 629 O O . GLU A 1 77 ? 17.938 -9.906 -6.5 1 93.12 77 GLU A O 1
ATOM 634 N N . ASP A 1 78 ? 18.688 -10.023 -4.43 1 94.69 78 ASP A N 1
ATOM 635 C CA . ASP A 1 78 ? 18.562 -11.477 -4.395 1 94.69 78 ASP A CA 1
ATOM 636 C C . ASP A 1 78 ? 17.094 -11.898 -4.562 1 94.69 78 ASP A C 1
ATOM 638 O O . ASP A 1 78 ? 16.797 -12.828 -5.312 1 94.69 78 ASP A O 1
ATOM 642 N N . THR A 1 79 ? 16.172 -11.219 -3.906 1 95.06 79 THR A N 1
ATOM 643 C CA . THR A 1 79 ? 14.75 -11.5 -4.004 1 95.06 79 THR A CA 1
ATOM 644 C C . THR A 1 79 ? 14.25 -11.258 -5.426 1 95.06 79 THR A C 1
ATOM 646 O O . THR A 1 79 ? 13.453 -12.047 -5.949 1 95.06 79 THR A O 1
ATOM 649 N N . ILE A 1 80 ? 14.703 -10.195 -5.996 1 92.69 80 ILE A N 1
ATOM 650 C CA . ILE A 1 80 ? 14.312 -9.875 -7.363 1 92.69 80 ILE A CA 1
ATOM 651 C C . ILE A 1 80 ? 14.781 -10.977 -8.312 1 92.69 80 ILE A C 1
ATOM 653 O O . ILE A 1 80 ? 14.008 -11.461 -9.141 1 92.69 80 ILE A O 1
ATOM 657 N N . ASP A 1 81 ? 16 -11.414 -8.148 1 92.38 81 ASP A N 1
ATOM 658 C CA . ASP A 1 81 ? 16.578 -12.438 -9.016 1 92.38 81 ASP A CA 1
ATOM 659 C C . ASP A 1 81 ? 15.836 -13.766 -8.852 1 92.38 81 ASP A C 1
ATOM 661 O O . ASP A 1 81 ? 15.539 -14.445 -9.844 1 92.38 81 ASP A O 1
ATOM 665 N N . GLU A 1 82 ? 15.539 -14.047 -7.668 1 92.12 82 GLU A N 1
ATOM 666 C CA . GLU A 1 82 ? 14.859 -15.297 -7.375 1 92.12 82 GLU A CA 1
ATOM 667 C C . GLU A 1 82 ? 13.43 -15.289 -7.906 1 92.12 82 GLU A C 1
ATOM 669 O O . GLU A 1 82 ? 12.875 -16.344 -8.242 1 92.12 82 GLU A O 1
ATOM 674 N N . SER A 1 83 ? 12.859 -14.141 -7.988 1 90.38 83 SER A N 1
ATOM 675 C CA . SER A 1 83 ? 11.469 -14.016 -8.406 1 90.38 83 SER A CA 1
ATOM 676 C C . SER A 1 83 ? 11.328 -14.188 -9.914 1 90.38 83 SER A C 1
ATOM 678 O O . SER A 1 83 ? 10.219 -14.359 -10.43 1 90.38 83 SER A O 1
ATOM 680 N N . ARG A 1 84 ? 12.43 -14.094 -10.633 1 85.81 84 ARG A N 1
ATOM 681 C CA . ARG A 1 84 ? 12.422 -14.234 -12.086 1 85.81 84 ARG A CA 1
ATOM 682 C C . ARG A 1 84 ? 12.43 -15.703 -12.492 1 85.81 84 ARG A C 1
ATOM 684 O O . ARG A 1 84 ? 12.117 -16.047 -13.641 1 85.81 84 ARG A O 1
ATOM 691 N N . GLU A 1 85 ? 12.875 -16.453 -11.562 1 76.31 85 GLU A N 1
ATOM 692 C CA . GLU A 1 85 ? 12.945 -17.875 -11.875 1 76.31 85 GLU A CA 1
ATOM 693 C C . GLU A 1 85 ? 11.578 -18.531 -11.781 1 76.31 85 GLU A C 1
ATOM 695 O O . GLU A 1 85 ? 11.234 -19.391 -12.602 1 76.31 85 GLU A O 1
ATOM 700 N N . MET B 1 1 ? -11.195 1.132 -9.992 1 80.94 1 MET B N 1
ATOM 701 C CA . MET B 1 1 ? -10.336 1.655 -8.938 1 80.94 1 MET B CA 1
ATOM 702 C C . MET B 1 1 ? -11.148 2.42 -7.898 1 80.94 1 MET B C 1
ATOM 704 O O . MET B 1 1 ? -12.039 3.197 -8.25 1 80.94 1 MET B O 1
ATOM 708 N N . THR B 1 2 ? -10.789 2.062 -6.535 1 91.5 2 THR B N 1
ATOM 709 C CA . THR B 1 2 ? -11.547 2.729 -5.48 1 91.5 2 THR B CA 1
ATOM 710 C C . THR B 1 2 ? -10.742 3.887 -4.891 1 91.5 2 THR B C 1
ATOM 712 O O . THR B 1 2 ? -9.539 3.998 -5.129 1 91.5 2 THR B O 1
ATOM 715 N N . MET B 1 3 ? -11.445 4.707 -4.207 1 93.75 3 MET B N 1
ATOM 716 C CA . MET B 1 3 ? -10.797 5.836 -3.543 1 93.75 3 MET B CA 1
ATOM 717 C C . MET B 1 3 ? -9.742 5.348 -2.549 1 93.75 3 MET B C 1
ATOM 719 O O . MET B 1 3 ? -8.664 5.926 -2.457 1 93.75 3 MET B O 1
ATOM 723 N N . ARG B 1 4 ? -10.07 4.312 -1.866 1 94.94 4 ARG B N 1
ATOM 724 C CA . ARG B 1 4 ? -9.141 3.781 -0.876 1 94.94 4 ARG B CA 1
ATOM 725 C C . ARG B 1 4 ? -7.848 3.301 -1.537 1 94.94 4 ARG B C 1
ATOM 727 O O . ARG B 1 4 ? -6.758 3.514 -1.008 1 94.94 4 ARG B O 1
ATOM 734 N N . ASP B 1 5 ? -7.961 2.691 -2.672 1 96.25 5 ASP B N 1
ATOM 735 C CA . ASP B 1 5 ? -6.777 2.277 -3.418 1 96.25 5 ASP B CA 1
ATOM 736 C C . ASP B 1 5 ? -5.91 3.48 -3.781 1 96.25 5 ASP B C 1
ATOM 738 O O . ASP B 1 5 ? -4.68 3.408 -3.709 1 96.25 5 ASP B O 1
ATOM 742 N N . GLN B 1 6 ? -6.57 4.52 -4.195 1 97.75 6 GLN B N 1
ATOM 743 C CA . GLN B 1 6 ? -5.855 5.734 -4.57 1 97.75 6 GLN B CA 1
ATOM 744 C C . GLN B 1 6 ? -5.16 6.359 -3.361 1 97.75 6 GLN B C 1
ATOM 746 O O . GLN B 1 6 ? -4.051 6.883 -3.477 1 97.75 6 GLN B O 1
ATOM 751 N N . ILE B 1 7 ? -5.797 6.273 -2.27 1 98 7 ILE B N 1
ATOM 752 C CA . ILE B 1 7 ? -5.234 6.832 -1.046 1 98 7 ILE B CA 1
ATOM 753 C C . ILE B 1 7 ? -4.012 6.023 -0.625 1 98 7 ILE B C 1
ATOM 755 O O . ILE B 1 7 ? -2.975 6.594 -0.271 1 98 7 ILE B O 1
ATOM 759 N N . TRP B 1 8 ? -4.078 4.703 -0.633 1 98.44 8 TRP B N 1
ATOM 760 C CA . TRP B 1 8 ? -2.926 3.85 -0.373 1 98.44 8 TRP B CA 1
ATOM 761 C C . TRP B 1 8 ? -1.746 4.242 -1.258 1 98.44 8 TRP B C 1
ATOM 763 O O . TRP B 1 8 ? -0.639 4.465 -0.763 1 98.44 8 TRP B O 1
ATOM 773 N N . ASN B 1 9 ? -2.039 4.359 -2.529 1 98.44 9 ASN B N 1
ATOM 774 C CA . ASN B 1 9 ? -1.014 4.695 -3.512 1 98.44 9 ASN B CA 1
ATOM 775 C C . ASN B 1 9 ? -0.359 6.039 -3.203 1 98.44 9 ASN B C 1
ATOM 777 O O . ASN B 1 9 ? 0.868 6.133 -3.125 1 98.44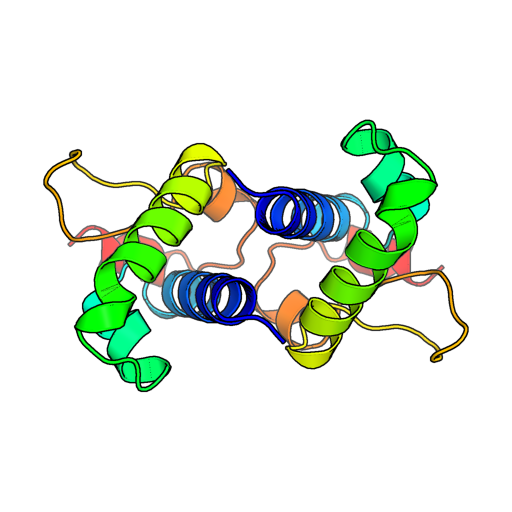 9 ASN B O 1
ATOM 781 N N . ALA B 1 10 ? -1.154 7.027 -3.023 1 98.62 10 ALA B N 1
ATOM 782 C CA . ALA B 1 10 ? -0.658 8.383 -2.785 1 98.62 10 ALA B CA 1
ATOM 783 C C . ALA B 1 10 ? 0.127 8.453 -1.479 1 98.62 10 ALA B C 1
ATOM 785 O O . ALA B 1 10 ? 1.181 9.094 -1.416 1 98.62 10 ALA B O 1
ATOM 786 N N . ALA B 1 11 ? -0.378 7.793 -0.433 1 98.62 11 ALA B N 1
ATOM 787 C CA . ALA B 1 11 ? 0.261 7.828 0.879 1 98.62 11 ALA B CA 1
ATOM 788 C C . ALA B 1 11 ? 1.662 7.223 0.823 1 98.62 11 ALA B C 1
ATOM 790 O O . ALA B 1 11 ? 2.621 7.816 1.321 1 98.62 11 ALA B O 1
ATOM 791 N N . LEU B 1 12 ? 1.783 6.051 0.164 1 98.69 12 LEU B N 1
ATOM 792 C CA . LEU B 1 12 ? 3.072 5.367 0.117 1 98.69 12 LEU B CA 1
ATOM 793 C C . LEU B 1 12 ? 4.055 6.125 -0.77 1 98.69 12 LEU B C 1
ATOM 795 O O . LEU B 1 12 ? 5.25 6.18 -0.472 1 98.69 12 LEU B O 1
ATOM 799 N N . GLU B 1 13 ? 3.535 6.734 -1.826 1 98.56 13 GLU B N 1
ATOM 800 C CA . GLU B 1 13 ? 4.383 7.57 -2.672 1 98.56 13 GLU B CA 1
ATOM 801 C C . GLU B 1 13 ? 4.934 8.766 -1.895 1 98.56 13 GLU B C 1
ATOM 803 O O . GLU B 1 13 ? 6.121 9.078 -1.986 1 98.56 13 GLU B O 1
ATOM 808 N N . GLN B 1 14 ? 4.105 9.406 -1.13 1 98 14 GLN B N 1
ATOM 809 C CA . GLN B 1 14 ? 4.523 10.562 -0.35 1 98 14 GLN B CA 1
ATOM 810 C C . GLN B 1 14 ? 5.535 10.172 0.722 1 98 14 GLN B C 1
ATOM 812 O O . GLN B 1 14 ? 6.48 10.914 0.993 1 98 14 GLN B O 1
ATOM 817 N N . LEU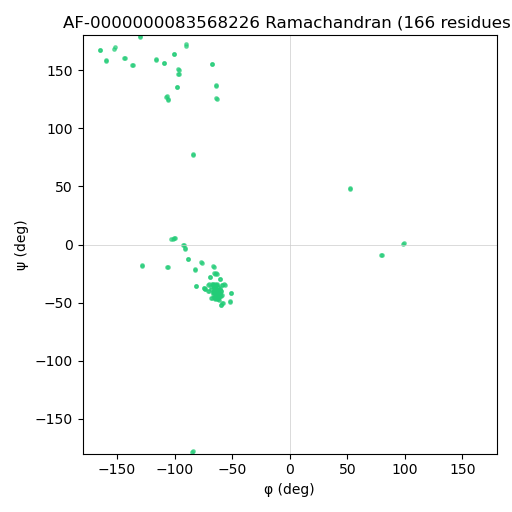 B 1 15 ? 5.301 9.039 1.334 1 97.75 15 LEU B N 1
ATOM 818 C CA . LEU B 1 15 ? 6.219 8.562 2.367 1 97.75 15 LEU B CA 1
ATOM 819 C C . LEU B 1 15 ? 7.625 8.383 1.806 1 97.75 15 LEU B C 1
ATOM 821 O O . LEU B 1 15 ? 8.609 8.766 2.443 1 97.75 15 LEU B O 1
ATOM 825 N N . VAL B 1 16 ? 7.672 7.816 0.653 1 98.12 16 VAL B N 1
ATOM 826 C CA . VAL B 1 16 ? 8.977 7.562 0.055 1 98.12 16 VAL B CA 1
ATOM 827 C C . VAL B 1 16 ? 9.609 8.883 -0.382 1 98.12 16 VAL B C 1
ATOM 829 O O . VAL B 1 16 ? 10.812 9.086 -0.201 1 98.12 16 VAL B O 1
ATOM 8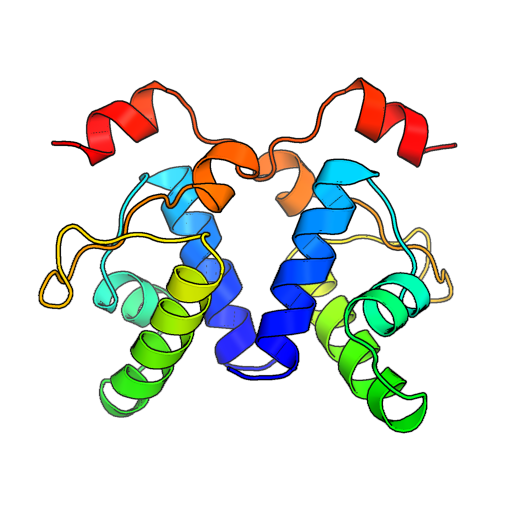32 N N . ALA B 1 17 ? 8.844 9.727 -0.899 1 97.44 17 ALA B N 1
ATOM 833 C CA . ALA B 1 17 ? 9.359 10.977 -1.468 1 97.44 17 ALA B CA 1
ATOM 834 C C . ALA B 1 17 ? 9.773 11.945 -0.37 1 97.44 17 ALA B C 1
ATOM 836 O O . ALA B 1 17 ? 10.797 12.625 -0.491 1 97.44 17 ALA B O 1
ATOM 837 N N . LYS B 1 18 ? 9 11.992 0.732 1 97.06 18 LYS B N 1
ATOM 838 C CA . LYS B 1 18 ? 9.18 13.094 1.678 1 97.06 18 LYS B CA 1
ATOM 839 C C . LYS B 1 18 ? 9.367 12.57 3.1 1 97.06 18 LYS B C 1
ATOM 841 O O . LYS B 1 18 ? 9.797 13.312 3.986 1 97.06 18 LYS B O 1
ATOM 846 N N . GLY B 1 19 ? 8.992 11.352 3.332 1 97.38 19 GLY B N 1
ATOM 847 C CA . GLY B 1 19 ? 9.133 10.758 4.652 1 97.38 19 GLY B CA 1
ATOM 848 C C . GLY B 1 19 ? 8.023 11.172 5.605 1 97.38 19 GLY B C 1
ATOM 849 O O . GLY B 1 19 ? 7.914 10.625 6.707 1 97.38 19 GLY B O 1
ATOM 850 N N . LYS B 1 20 ? 7.238 12.102 5.195 1 97.75 20 LYS B N 1
ATOM 851 C CA . LYS B 1 20 ? 6.105 12.586 5.977 1 97.75 20 LYS B CA 1
ATOM 852 C C . LYS B 1 20 ? 5.086 13.297 5.09 1 97.75 20 LYS B C 1
ATOM 854 O O . LYS B 1 20 ? 5.398 13.68 3.963 1 97.75 20 LYS B O 1
ATOM 859 N N . PHE B 1 21 ? 3.842 13.406 5.562 1 98.25 21 PHE B N 1
ATOM 860 C CA . PHE B 1 21 ? 2.83 14.141 4.812 1 98.25 21 PHE B CA 1
ATOM 861 C C . PHE B 1 21 ? 1.619 14.445 5.688 1 98.25 21 PHE B C 1
ATOM 863 O O . PHE B 1 21 ? 1.485 13.883 6.781 1 98.25 21 PHE B O 1
ATOM 870 N N . LYS B 1 22 ? 0.837 15.273 5.207 1 98.19 22 LYS B N 1
ATOM 871 C CA . LYS B 1 22 ? -0.458 15.555 5.816 1 98.19 22 LYS B CA 1
ATOM 872 C C . LYS B 1 22 ? -1.601 15.016 4.961 1 98.19 22 LYS B C 1
ATOM 874 O O . LYS B 1 22 ? -1.468 14.906 3.74 1 98.19 22 LYS B O 1
ATOM 879 N N . ALA B 1 23 ? -2.732 14.781 5.664 1 97.94 23 ALA B N 1
ATOM 880 C CA . ALA B 1 23 ? -3.912 14.289 4.949 1 97.94 23 ALA B CA 1
ATOM 881 C C . ALA B 1 23 ? -4.312 15.25 3.834 1 97.94 23 ALA B C 1
ATOM 883 O O . ALA B 1 23 ? -4.754 14.82 2.768 1 97.94 23 ALA B O 1
ATOM 884 N N . ALA B 1 24 ? -4.113 16.5 4.062 1 97.5 24 ALA B N 1
ATOM 885 C CA . ALA B 1 24 ? -4.484 17.516 3.092 1 97.5 24 ALA B CA 1
ATOM 886 C C . ALA B 1 24 ? -3.691 17.359 1.798 1 97.5 24 ALA B C 1
ATOM 888 O O . ALA B 1 24 ? -4.203 17.641 0.711 1 97.5 24 ALA B O 1
ATOM 889 N N . GLU B 1 25 ? -2.479 16.938 1.864 1 97.81 25 GLU B N 1
ATOM 890 C CA . GLU B 1 25 ? -1.644 16.75 0.681 1 97.81 25 GLU B CA 1
ATOM 891 C C . GLU B 1 25 ? -2.141 15.594 -0.175 1 97.81 25 GLU B C 1
ATOM 893 O O . GLU B 1 25 ? -2.086 15.656 -1.405 1 97.81 25 GLU B O 1
ATOM 898 N N . VAL B 1 26 ? -2.611 14.57 0.52 1 98.12 26 VAL B N 1
ATOM 899 C CA . VAL B 1 26 ? -3.207 13.445 -0.194 1 98.12 26 VAL B CA 1
ATOM 900 C C . VAL B 1 26 ? -4.496 13.898 -0.877 1 98.12 26 VAL B C 1
ATOM 902 O O . VAL B 1 26 ? -4.754 13.539 -2.031 1 98.12 26 VAL B O 1
ATOM 905 N N . MET B 1 27 ? -5.262 14.664 -0.174 1 98.19 27 MET B N 1
ATOM 906 C CA . MET B 1 27 ? -6.512 15.18 -0.729 1 98.19 27 MET B CA 1
ATOM 907 C C . MET B 1 27 ? -6.246 16.031 -1.962 1 98.19 27 MET B C 1
ATOM 909 O O . MET B 1 27 ? -6.949 15.914 -2.969 1 98.19 27 MET B O 1
ATOM 913 N N . ASP B 1 28 ? -5.277 16.875 -1.892 1 98 28 ASP B N 1
ATOM 914 C CA . ASP B 1 28 ? -4.914 17.75 -3.004 1 98 28 ASP B CA 1
ATOM 915 C C . ASP B 1 28 ? -4.438 16.938 -4.207 1 98 28 ASP B C 1
ATOM 917 O O . ASP B 1 28 ? -4.863 17.188 -5.336 1 98 28 ASP B O 1
ATOM 921 N N . GLU B 1 29 ? -3.582 16 -3.91 1 97.31 29 GLU B N 1
ATOM 922 C CA . GLU B 1 29 ? -3.033 15.164 -4.969 1 97.31 29 GLU B CA 1
ATOM 923 C C . GLU B 1 29 ? -4.141 14.43 -5.715 1 97.31 29 GLU B C 1
ATOM 925 O O . GLU B 1 29 ? -4.066 14.25 -6.934 1 97.31 29 GLU B O 1
ATOM 930 N N . LEU B 1 30 ? -5.168 14.062 -4.98 1 97.69 30 LEU B N 1
ATOM 931 C CA . LEU B 1 30 ? -6.227 13.242 -5.562 1 97.69 30 LEU B CA 1
ATOM 932 C C . LEU B 1 30 ? -7.43 14.094 -5.941 1 97.69 30 LEU B C 1
ATOM 934 O O . LEU B 1 30 ? -8.469 13.57 -6.344 1 97.69 30 LEU B O 1
ATOM 938 N N . ASP B 1 31 ? -7.285 15.383 -5.809 1 97.44 31 ASP B N 1
ATOM 939 C CA . ASP B 1 31 ? -8.352 16.328 -6.129 1 97.44 31 ASP B CA 1
ATOM 940 C C . ASP B 1 31 ? -9.648 15.945 -5.414 1 97.44 31 ASP B C 1
ATOM 942 O O . ASP B 1 31 ? -10.703 15.82 -6.047 1 97.44 31 ASP B O 1
ATOM 946 N N . LEU B 1 32 ? -9.523 15.68 -4.148 1 97.25 32 LEU B N 1
ATOM 947 C CA . LEU B 1 32 ? -10.68 15.305 -3.336 1 97.25 32 LEU B CA 1
ATOM 948 C C . LEU B 1 32 ? -11.242 16.516 -2.609 1 97.25 32 LEU B C 1
ATOM 950 O O . LEU B 1 32 ? -10.5 17.422 -2.236 1 97.25 32 LEU B O 1
ATOM 954 N N . SER B 1 33 ? -12.484 16.438 -2.4 1 95.5 33 SER B N 1
ATOM 955 C CA . SER B 1 33 ? -13.148 17.516 -1.677 1 95.5 33 SER B CA 1
ATOM 956 C C . SER B 1 33 ? -13.141 17.25 -0.173 1 95.5 33 SER B C 1
ATOM 958 O O . SER B 1 33 ? -12.828 16.156 0.271 1 95.5 33 SER B O 1
ATOM 960 N N . GLU B 1 34 ? -13.555 18.266 0.571 1 94.81 34 GLU B N 1
ATOM 961 C CA . GLU B 1 34 ? -13.562 18.188 2.027 1 94.8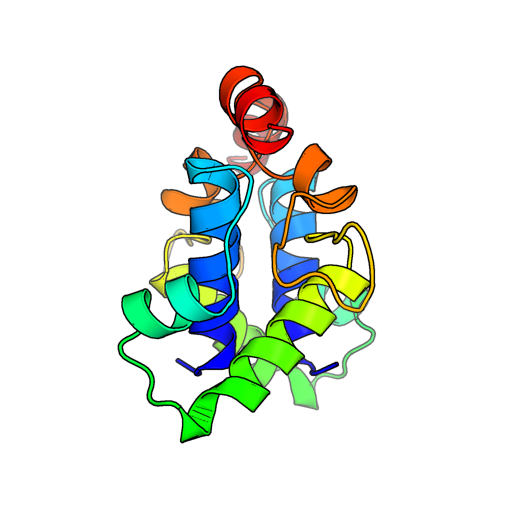1 34 GLU B CA 1
ATOM 962 C C . GLU B 1 34 ? -14.539 17.125 2.52 1 94.81 34 GLU B C 1
ATOM 964 O O . GLU B 1 34 ? -14.344 16.531 3.59 1 94.81 34 GLU B O 1
ATOM 969 N N . ARG B 1 35 ? -15.492 16.875 1.702 1 95.31 35 ARG B N 1
ATOM 970 C CA . ARG B 1 35 ? -16.484 15.859 2.064 1 95.31 35 ARG B CA 1
ATOM 971 C C . ARG B 1 35 ? -15.852 14.477 2.133 1 95.31 35 ARG B C 1
ATOM 973 O O . ARG B 1 35 ? -16.359 13.586 2.818 1 95.31 35 ARG B O 1
ATOM 980 N N . GLN B 1 36 ? -14.703 14.258 1.524 1 96.75 36 GLN B N 1
ATOM 981 C CA . GLN B 1 36 ? -14.062 12.945 1.443 1 96.75 36 GLN B CA 1
ATOM 982 C C . GLN B 1 36 ? -12.922 12.828 2.453 1 96.75 36 GLN B C 1
ATOM 984 O O . GLN B 1 36 ? -12.25 11.797 2.521 1 96.75 36 GLN B O 1
ATOM 989 N N . ARG B 1 37 ? -12.797 13.859 3.262 1 96.69 37 ARG B N 1
ATOM 990 C CA . ARG B 1 37 ? -11.688 13.914 4.211 1 96.69 37 ARG B CA 1
ATOM 991 C C . ARG B 1 37 ? -11.766 12.766 5.211 1 96.69 37 ARG B C 1
ATOM 993 O O . ARG B 1 37 ? -10.734 12.203 5.594 1 96.69 37 ARG B O 1
ATOM 1000 N N . GLN B 1 38 ? -12.922 12.461 5.621 1 95.75 38 GLN B N 1
ATOM 1001 C CA . GLN B 1 38 ? -13.062 11.398 6.613 1 95.75 38 GLN B CA 1
ATOM 1002 C C . GLN B 1 38 ? -12.617 10.055 6.043 1 95.75 38 GLN B C 1
ATOM 1004 O O . GLN B 1 38 ? -12.047 9.234 6.758 1 95.75 38 GLN B O 1
ATOM 1009 N N . THR B 1 39 ? -12.93 9.828 4.793 1 95.69 39 THR B N 1
ATOM 1010 C CA . THR B 1 39 ? -12.484 8.594 4.145 1 95.69 39 THR B CA 1
ATOM 1011 C C . THR B 1 39 ? -10.961 8.539 4.086 1 95.69 39 THR B C 1
ATOM 1013 O O . THR B 1 39 ? -10.359 7.492 4.344 1 95.69 39 THR B O 1
ATOM 1016 N N . VAL B 1 40 ? -10.352 9.664 3.779 1 97.75 40 VAL B N 1
ATOM 1017 C CA . VAL B 1 40 ? -8.891 9.75 3.736 1 97.75 40 VAL B CA 1
ATOM 1018 C C . VAL B 1 40 ? -8.312 9.438 5.113 1 97.75 40 VAL B C 1
ATOM 1020 O O . VAL B 1 40 ? -7.445 8.57 5.25 1 97.75 40 VAL B O 1
ATOM 1023 N N . ARG B 1 41 ? -8.859 10.031 6.078 1 97.19 41 ARG B N 1
ATOM 1024 C CA . ARG B 1 41 ? -8.336 9.867 7.434 1 97.19 41 ARG B CA 1
ATOM 1025 C C . ARG B 1 41 ? -8.516 8.43 7.918 1 97.19 41 ARG B C 1
ATOM 1027 O O . ARG B 1 41 ? -7.629 7.871 8.562 1 97.19 41 ARG B O 1
ATOM 1034 N N . ARG B 1 42 ? -9.648 7.875 7.605 1 96.75 42 ARG B N 1
ATOM 1035 C CA . ARG B 1 42 ? -9.898 6.496 8.008 1 96.75 42 ARG B CA 1
ATOM 1036 C C . ARG B 1 42 ? -8.93 5.539 7.328 1 96.75 42 ARG B C 1
ATOM 1038 O O . ARG B 1 42 ? -8.445 4.59 7.949 1 96.75 42 ARG B O 1
ATOM 1045 N N . THR B 1 43 ? -8.727 5.785 6.082 1 97.56 43 THR B N 1
ATOM 1046 C CA . THR B 1 43 ? -7.789 4.934 5.355 1 97.56 43 THR B CA 1
ATOM 1047 C C . THR B 1 43 ? -6.379 5.082 5.914 1 97.56 43 THR B C 1
ATOM 1049 O O . THR B 1 43 ? -5.676 4.09 6.113 1 97.56 43 THR B O 1
ATOM 1052 N N . LEU B 1 44 ? -5.965 6.297 6.203 1 98.38 44 LEU B N 1
ATOM 1053 C CA . LEU B 1 44 ? -4.641 6.543 6.758 1 98.38 44 LEU B CA 1
ATOM 1054 C C . LEU B 1 44 ? -4.5 5.902 8.133 1 98.38 44 LEU B C 1
ATOM 1056 O O . LEU B 1 44 ? -3.426 5.414 8.492 1 98.38 44 LEU B O 1
ATOM 1060 N N . ARG B 1 45 ? -5.539 5.883 8.859 1 97.56 45 ARG B N 1
ATOM 1061 C CA . ARG B 1 45 ? -5.508 5.219 10.164 1 97.56 45 ARG B CA 1
ATOM 1062 C C . ARG B 1 45 ? -5.324 3.715 10.008 1 97.56 45 ARG B C 1
ATOM 1064 O O . ARG B 1 45 ? -4.68 3.074 10.836 1 97.56 45 ARG B O 1
ATOM 1071 N N . GLN B 1 46 ? -5.898 3.17 8.961 1 97.69 46 GLN B N 1
ATOM 1072 C CA . GLN B 1 46 ? -5.699 1.75 8.688 1 97.69 46 GLN B CA 1
ATOM 1073 C C . GLN B 1 46 ? -4.246 1.461 8.32 1 97.69 46 GLN B C 1
ATOM 1075 O O . GLN B 1 46 ? -3.674 0.464 8.766 1 97.69 46 GLN B O 1
ATOM 1080 N N . LEU B 1 47 ? -3.695 2.346 7.535 1 98.5 47 LEU B N 1
ATOM 1081 C CA . LEU B 1 47 ? -2.275 2.23 7.215 1 98.5 47 LEU B CA 1
ATOM 1082 C C . LEU B 1 47 ? -1.427 2.311 8.477 1 98.5 47 LEU B C 1
ATOM 1084 O O . LEU B 1 47 ? -0.42 1.609 8.602 1 98.5 47 LEU B O 1
ATOM 1088 N N . GLU B 1 48 ? -1.838 3.15 9.375 1 98.31 48 GLU B N 1
ATOM 1089 C CA . GLU B 1 48 ? -1.139 3.279 10.648 1 98.31 48 GLU B CA 1
ATOM 1090 C C . GLU B 1 48 ? -1.248 1.998 11.477 1 98.31 48 GLU B C 1
ATOM 1092 O O . GLU B 1 48 ? -0.257 1.528 12.039 1 98.31 48 GLU B O 1
ATOM 1097 N N . GLU B 1 49 ? -2.424 1.46 11.539 1 97.31 49 GLU B N 1
ATOM 1098 C CA . GLU B 1 49 ? -2.66 0.229 12.289 1 97.31 49 GLU B CA 1
ATOM 1099 C C . GLU B 1 49 ? -1.828 -0.923 11.734 1 97.31 49 GLU B C 1
ATOM 1101 O O . GLU B 1 49 ? -1.401 -1.806 12.484 1 97.31 49 GLU B O 1
ATOM 1106 N N . GLN B 1 50 ? -1.566 -0.864 10.492 1 97.56 50 GLN B N 1
ATOM 1107 C CA . GLN B 1 50 ? -0.818 -1.935 9.844 1 97.56 50 GLN B CA 1
ATOM 1108 C C . GLN B 1 50 ? 0.682 -1.651 9.867 1 97.56 50 GLN B C 1
ATOM 1110 O O . GLN B 1 50 ? 1.473 -2.416 9.312 1 97.56 50 GLN B O 1
ATOM 1115 N N . GLY B 1 51 ? 1.081 -0.505 10.367 1 98.12 51 GLY B N 1
ATOM 1116 C CA . GLY B 1 51 ? 2.48 -0.244 10.664 1 98.12 51 GLY B CA 1
ATOM 1117 C C . GLY B 1 51 ? 3.176 0.562 9.578 1 98.12 51 GLY B C 1
ATOM 1118 O O . GLY B 1 51 ? 4.367 0.856 9.688 1 98.12 51 GLY B O 1
ATOM 1119 N N . TRP B 1 52 ? 2.402 0.924 8.531 1 98.69 52 TRP B N 1
ATOM 1120 C CA . TRP B 1 52 ? 3.006 1.671 7.434 1 98.69 52 TRP B CA 1
ATOM 1121 C C . TRP B 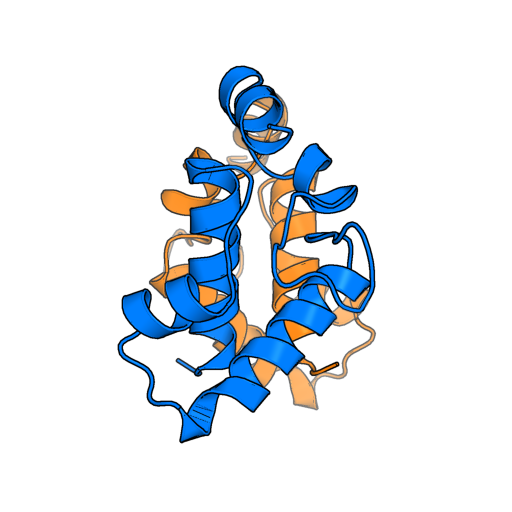1 52 ? 3.266 3.119 7.84 1 98.69 52 TRP B C 1
ATOM 1123 O O . TRP B 1 52 ? 4.258 3.721 7.414 1 98.69 52 TRP B O 1
ATOM 1133 N N . LEU B 1 53 ? 2.367 3.645 8.594 1 98.44 53 LEU B N 1
ATOM 1134 C CA . LEU B 1 53 ? 2.434 5.031 9.047 1 98.44 53 LEU B CA 1
ATOM 1135 C C . LEU B 1 53 ? 2.57 5.098 10.562 1 98.44 53 LEU B C 1
ATOM 1137 O O . LEU B 1 53 ? 2.244 4.137 11.266 1 98.44 53 LEU B O 1
ATOM 1141 N N . SER B 1 54 ? 3.047 6.188 10.992 1 97.44 54 SER B N 1
ATOM 1142 C CA . SER B 1 54 ? 3.047 6.555 12.406 1 97.44 54 SER B CA 1
ATOM 1143 C C . SER B 1 54 ? 2.793 8.047 12.586 1 97.44 54 SER B C 1
ATOM 1145 O O . SER B 1 54 ? 2.938 8.828 11.648 1 97.44 54 SER B O 1
ATOM 1147 N N . ARG B 1 55 ? 2.387 8.383 13.773 1 96.44 55 ARG B N 1
ATOM 1148 C CA . ARG B 1 55 ? 2.223 9.773 14.203 1 96.44 55 ARG B CA 1
ATOM 1149 C C . ARG B 1 55 ? 2.785 9.984 15.602 1 96.44 55 ARG B C 1
ATOM 1151 O O . ARG B 1 55 ? 2.82 9.055 16.406 1 96.44 55 ARG B O 1
ATOM 1158 N N . GLU B 1 56 ? 3.156 11.242 15.844 1 94.25 56 GLU B N 1
ATOM 1159 C CA . GLU B 1 56 ? 3.68 11.562 17.172 1 94.25 56 GLU B CA 1
ATOM 1160 C C . GLU B 1 56 ? 2.613 11.383 18.25 1 94.25 56 GLU B C 1
ATOM 1162 O O . GLU B 1 56 ? 2.916 10.961 19.359 1 94.25 56 GLU B O 1
ATOM 1167 N N . SER B 1 57 ? 1.408 11.719 17.891 1 93.94 57 SER B N 1
ATOM 1168 C CA . SER B 1 57 ? 0.237 11.531 18.734 1 93.94 57 SER B CA 1
ATOM 1169 C C . SER B 1 57 ? -1.028 11.344 17.906 1 93.94 57 SER B C 1
ATOM 1171 O O . SER B 1 57 ? -1.023 11.594 16.703 1 93.94 57 SER B O 1
ATOM 1173 N N . LYS B 1 58 ? -2.061 10.977 18.547 1 92.19 58 LYS B N 1
ATOM 1174 C CA . LYS B 1 58 ? -3.328 10.789 17.844 1 92.19 58 LYS B CA 1
ATOM 1175 C C . LYS B 1 58 ? -3.834 12.109 17.266 1 92.19 58 LYS B C 1
ATOM 1177 O O . LYS B 1 58 ? -4.605 12.109 16.297 1 92.19 58 LYS B O 1
ATOM 1182 N N . GLN B 1 59 ? -3.383 13.211 17.906 1 93.12 59 GLN B N 1
ATOM 1183 C CA . GLN B 1 59 ? -3.844 14.523 17.484 1 93.12 59 GLN B CA 1
ATOM 1184 C C . GLN B 1 59 ? -2.945 15.094 16.375 1 93.12 59 GLN B C 1
ATOM 1186 O O . GLN B 1 59 ? -3.299 16.078 15.727 1 93.12 59 GLN B O 1
ATOM 1191 N N . SER B 1 60 ? -1.836 14.461 16.203 1 94 60 SER B N 1
ATOM 1192 C CA . SER B 1 60 ? -0.901 14.945 15.188 1 94 60 SER B CA 1
ATOM 1193 C C . SER B 1 60 ? -1.498 14.844 13.789 1 94 60 SER B C 1
ATOM 1195 O O . SER B 1 60 ? -2.127 13.844 13.445 1 94 60 SER B O 1
ATOM 1197 N N . GLY B 1 61 ? -1.328 15.828 12.984 1 94.62 61 GLY B N 1
ATOM 1198 C CA . GLY B 1 61 ? -1.783 15.844 11.609 1 94.62 61 GLY B CA 1
ATOM 1199 C C . GLY B 1 61 ? -0.724 15.375 10.625 1 94.62 61 GLY B C 1
ATOM 1200 O O . GLY B 1 61 ? -0.964 15.336 9.414 1 94.62 61 GLY B O 1
ATOM 1201 N N . ILE B 1 62 ? 0.433 15.047 11.172 1 97.25 62 ILE B N 1
ATOM 1202 C CA . ILE B 1 62 ? 1.548 14.641 10.32 1 97.25 62 ILE B CA 1
ATOM 1203 C C . ILE B 1 62 ? 1.747 13.133 10.414 1 97.25 62 ILE B C 1
ATOM 1205 O O . ILE B 1 62 ? 1.935 12.594 11.508 1 97.25 62 ILE B O 1
ATOM 1209 N N . TRP B 1 63 ? 1.711 12.531 9.289 1 98.06 63 TRP B N 1
ATOM 1210 C CA . TRP B 1 63 ? 1.965 11.102 9.156 1 98.06 63 TRP B CA 1
ATOM 1211 C C . TRP B 1 63 ? 3.406 10.844 8.734 1 98.06 63 TRP B C 1
ATOM 1213 O O . TRP B 1 63 ? 3.932 11.508 7.844 1 98.06 63 TRP B O 1
ATOM 1223 N N . ARG B 1 64 ? 3.975 9.898 9.383 1 97.94 64 ARG B N 1
ATOM 1224 C CA . ARG B 1 64 ? 5.367 9.539 9.125 1 97.94 64 ARG B CA 1
ATOM 1225 C C . ARG B 1 64 ? 5.52 8.039 8.922 1 97.94 64 ARG B C 1
ATOM 1227 O O . ARG B 1 64 ? 4.543 7.293 9.016 1 97.94 64 ARG B O 1
ATOM 1234 N N . LEU B 1 65 ? 6.77 7.715 8.656 1 97.69 65 LEU B N 1
ATOM 1235 C CA . LEU B 1 65 ? 7.059 6.297 8.477 1 97.69 65 LEU B CA 1
ATOM 1236 C C . LEU B 1 65 ? 6.781 5.52 9.758 1 97.69 65 LEU B C 1
ATOM 1238 O O . LEU B 1 65 ? 7.285 5.871 10.82 1 97.69 65 LEU B O 1
ATOM 1242 N N . GLY B 1 66 ? 5.996 4.551 9.609 1 97.44 66 GLY B N 1
ATOM 1243 C CA . GLY B 1 66 ? 5.891 3.562 10.672 1 97.44 66 GLY B CA 1
ATOM 1244 C C . GLY B 1 66 ? 6.961 2.492 10.594 1 97.44 66 GLY B C 1
ATOM 1245 O O . GLY B 1 66 ? 7.84 2.543 9.734 1 97.44 66 GLY B O 1
ATOM 1246 N N . LYS B 1 67 ? 6.891 1.511 11.531 1 97.25 67 LYS B N 1
ATOM 1247 C CA . LYS B 1 67 ? 7.883 0.441 11.578 1 97.25 67 LYS B CA 1
ATOM 1248 C C . LYS B 1 67 ? 7.922 -0.334 10.266 1 97.25 67 LYS B C 1
ATOM 1250 O O . LYS B 1 67 ? 8.992 -0.545 9.688 1 97.25 67 LYS B O 1
ATOM 1255 N N . LYS B 1 68 ? 6.773 -0.749 9.805 1 98.19 68 LYS B N 1
ATOM 1256 C CA . LYS B 1 68 ? 6.691 -1.503 8.562 1 98.19 68 LYS B CA 1
ATOM 1257 C C . LYS B 1 68 ? 7.121 -0.647 7.371 1 98.19 68 LYS B C 1
ATOM 1259 O O . LYS B 1 68 ? 7.836 -1.121 6.484 1 98.19 68 LYS B O 1
ATOM 1264 N N . GLY B 1 69 ? 6.605 0.563 7.348 1 98 69 GLY B N 1
ATOM 1265 C CA . GLY B 1 69 ? 7.039 1.471 6.297 1 98 69 GLY B CA 1
ATOM 1266 C C . GLY B 1 69 ? 8.547 1.58 6.188 1 98 69 GLY B C 1
ATOM 1267 O O . GLY B 1 69 ? 9.102 1.523 5.086 1 98 69 GLY B O 1
ATOM 1268 N N . ARG B 1 70 ? 9.219 1.649 7.301 1 96.44 70 ARG B N 1
ATOM 1269 C CA . ARG B 1 70 ? 10.664 1.782 7.332 1 96.44 70 ARG B CA 1
ATOM 1270 C C . ARG B 1 70 ? 11.344 0.521 6.805 1 96.44 70 ARG B C 1
ATOM 1272 O O . ARG B 1 70 ? 12.398 0.594 6.168 1 96.44 70 ARG B O 1
ATOM 1279 N N . MET B 1 71 ? 10.766 -0.527 7.059 1 97.06 71 MET B N 1
ATOM 1280 C CA . MET B 1 71 ? 11.359 -1.811 6.691 1 97.06 71 MET B CA 1
ATOM 1281 C C . MET B 1 71 ? 11.102 -2.127 5.219 1 97.06 71 MET B C 1
ATOM 1283 O O . MET B 1 71 ? 11.969 -2.682 4.543 1 97.06 71 MET B O 1
ATOM 1287 N N . LEU B 1 72 ? 9.938 -1.724 4.766 1 98.38 72 LEU B N 1
ATOM 1288 C CA . LEU B 1 72 ? 9.516 -2.285 3.486 1 98.38 72 LEU B CA 1
ATOM 1289 C C . LEU B 1 72 ? 9.648 -1.255 2.369 1 98.38 72 LEU B C 1
ATOM 1291 O O . LEU B 1 72 ? 9.664 -1.61 1.189 1 98.38 72 LEU B O 1
ATOM 1295 N N . LEU B 1 73 ? 9.719 -0.001 2.672 1 98.56 73 LEU B N 1
ATOM 1296 C CA . LEU B 1 73 ? 9.812 1.028 1.643 1 98.56 73 LEU B CA 1
ATOM 1297 C C . LEU B 1 73 ? 11.258 1.442 1.42 1 98.56 73 LEU B C 1
ATOM 1299 O O . LEU B 1 73 ? 12.055 1.484 2.367 1 98.56 73 LEU B O 1
ATOM 1303 N N . ASN B 1 74 ? 11.555 1.765 0.237 1 97.19 74 ASN B N 1
ATOM 1304 C CA . ASN B 1 74 ? 12.867 2.252 -0.153 1 97.19 74 ASN B CA 1
ATOM 1305 C C . ASN B 1 74 ? 13.008 3.75 0.093 1 97.19 74 ASN B C 1
ATOM 1307 O O . ASN B 1 74 ? 13.031 4.539 -0.853 1 97.19 74 ASN B O 1
ATOM 1311 N N . VAL B 1 75 ? 13.203 4.094 1.317 1 96.69 75 VAL B N 1
ATOM 1312 C CA . VAL B 1 75 ? 13.336 5.492 1.714 1 96.69 75 VAL B CA 1
ATOM 1313 C C . VAL B 1 75 ? 14.789 5.801 2.049 1 96.69 75 VAL B C 1
ATOM 1315 O O . VAL B 1 75 ? 15.422 5.074 2.818 1 96.69 75 VAL B O 1
ATOM 1318 N N . SER B 1 76 ? 15.289 6.848 1.426 1 95.56 76 SER B N 1
ATOM 1319 C CA . SER B 1 76 ? 16.688 7.203 1.688 1 95.56 76 SER B CA 1
ATOM 1320 C C . SER B 1 76 ? 16.875 7.684 3.123 1 95.56 76 SER B C 1
ATOM 1322 O O . SER B 1 76 ? 15.938 8.211 3.734 1 95.56 76 SER B O 1
ATOM 1324 N N . GLU B 1 77 ? 18.062 7.547 3.586 1 93.12 77 GLU B N 1
ATOM 1325 C CA . GLU B 1 77 ? 18.375 8.031 4.926 1 93.12 77 GLU B CA 1
ATOM 1326 C C . GLU B 1 77 ? 18.188 9.539 5.027 1 93.12 77 GLU B C 1
ATOM 1328 O O . GLU B 1 77 ? 17.766 10.055 6.062 1 93.12 77 GLU B O 1
ATOM 1333 N N . ASP B 1 78 ? 18.516 10.195 4.012 1 94.75 78 ASP B N 1
ATOM 1334 C CA . ASP B 1 78 ? 18.359 11.648 3.979 1 94.75 78 ASP B CA 1
ATOM 1335 C C . ASP B 1 78 ? 16.891 12.047 4.145 1 94.75 78 ASP B C 1
ATOM 1337 O O . ASP B 1 78 ? 16.578 12.969 4.895 1 94.75 78 ASP B O 1
ATOM 1341 N N . THR B 1 79 ? 16 11.336 3.475 1 95.19 79 THR B N 1
ATOM 1342 C CA . THR B 1 79 ? 14.562 11.594 3.566 1 95.19 79 THR B CA 1
ATOM 1343 C C . THR B 1 79 ? 14.062 11.344 4.984 1 95.19 79 THR B C 1
ATOM 1345 O O . THR B 1 79 ? 13.25 12.117 5.508 1 95.19 79 THR B O 1
ATOM 1348 N N . ILE B 1 80 ? 14.531 10.289 5.555 1 92.69 80 ILE B N 1
ATOM 1349 C CA . ILE B 1 80 ? 14.133 9.961 6.922 1 92.69 80 ILE B CA 1
ATOM 1350 C C . ILE B 1 80 ? 14.586 11.07 7.871 1 92.69 80 ILE B C 1
ATOM 1352 O O . ILE B 1 80 ? 13.805 11.539 8.703 1 92.69 80 ILE B O 1
ATOM 1356 N N . ASP B 1 81 ? 15.797 11.516 7.723 1 92.56 81 ASP B N 1
ATOM 1357 C CA . ASP B 1 81 ? 16.359 12.555 8.586 1 92.56 81 ASP B CA 1
ATOM 1358 C C . ASP B 1 81 ? 15.602 13.867 8.43 1 92.56 81 ASP B C 1
ATOM 1360 O O . ASP B 1 81 ? 15.281 14.531 9.422 1 92.56 81 ASP B O 1
ATOM 1364 N N . GLU B 1 82 ? 15.305 14.148 7.242 1 92.25 82 GLU B N 1
ATOM 1365 C CA . GLU B 1 82 ? 14.594 15.398 6.953 1 92.25 82 GLU B CA 1
ATOM 1366 C C . GLU B 1 82 ? 13.164 15.359 7.477 1 92.25 82 GLU B C 1
ATOM 1368 O O . GLU B 1 82 ? 12.594 16.391 7.805 1 92.25 82 GLU B O 1
ATOM 1373 N N . SER B 1 83 ? 12.641 14.188 7.547 1 90.44 83 SER B N 1
ATOM 1374 C CA . SER B 1 83 ? 11.25 14.047 7.965 1 90.44 83 SER B CA 1
ATOM 1375 C C . SER B 1 83 ? 11.109 14.211 9.477 1 90.44 83 SER B C 1
ATOM 1377 O O . SER B 1 83 ? 10 14.352 9.984 1 90.44 83 SER B O 1
ATOM 1379 N N . ARG B 1 84 ? 12.211 14.141 10.203 1 86.06 84 ARG B N 1
ATOM 1380 C CA . ARG B 1 84 ? 12.203 14.281 11.656 1 86.06 84 ARG B CA 1
ATOM 1381 C C . ARG B 1 84 ? 12.18 15.75 12.062 1 86.06 84 ARG B C 1
ATOM 1383 O O . ARG B 1 84 ? 11.883 16.078 13.211 1 86.06 84 ARG B O 1
ATOM 1390 N N . GLU B 1 85 ? 12.594 16.516 11.133 1 76.38 85 GLU B N 1
ATOM 1391 C CA . GLU B 1 85 ? 12.656 17.938 11.445 1 76.38 85 GLU B CA 1
ATOM 1392 C C . GLU B 1 85 ? 11.273 18.578 11.367 1 76.38 85 GLU B C 1
ATOM 1394 O O . GLU B 1 85 ? 10.922 19.422 12.188 1 76.38 85 GLU B O 1
#

pLDDT: mean 96.14, std 3.54, range [76.31, 98.69]